Protein AF-A0A0P7YWG5-F1 (afdb_monomer_lite)

Secondary structure (DSSP, 8-state):
-HHHHHHHHHHTTGGG---TTGGGS-HHHHHHHHHHHHHHHHHHHHHHHHHHHHHH-HHHHHHTTT-HHHHHHHH---TTTPBPTTT-SBHHHHHTHHHHHHHHHHHHHHHHHHHHHHTPPPPP----

Foldseek 3Di:
DVLVVVLVCLLLVVVDPPVVPLVVDDPVVSLVVQLVVLVVLLVVLVVLVVVVCLQPVVVVCVVVVNPQVSSCVVNVHCQQPAADPPPRHRNVVVCVSSVVSSVSSNVSSVVSNVCSVVVHDRDPDPDD

Sequence (128 aa):
MTFLAASASIHDRSAVAVTLVPDMLGGGARRALRIAVDAIVLAFALLMAWFCWRWFRPDVLIATGFDTRAFQQETFNFVYAEPTNTLGIPKIWVWLVMPLFTLGLILHAVHNLIAGLRGEAPEPEQAT

Radius of gyration: 19.33 Å; chains: 1; bounding box: 43×21×53 Å

pLDDT: mean 84.19, std 16.79, range [36.19, 98.19]

Structure (mmCIF, N/CA/C/O backbone):
data_AF-A0A0P7YWG5-F1
#
_entry.id   AF-A0A0P7YWG5-F1
#
loop_
_atom_site.group_PDB
_atom_site.id
_atom_site.type_symbol
_atom_site.label_atom_id
_atom_site.label_alt_id
_atom_site.label_comp_id
_atom_site.label_asym_id
_atom_site.label_entity_id
_atom_site.label_seq_id
_atom_site.pdbx_PDB_ins_code
_atom_site.Cartn_x
_atom_site.Cartn_y
_atom_site.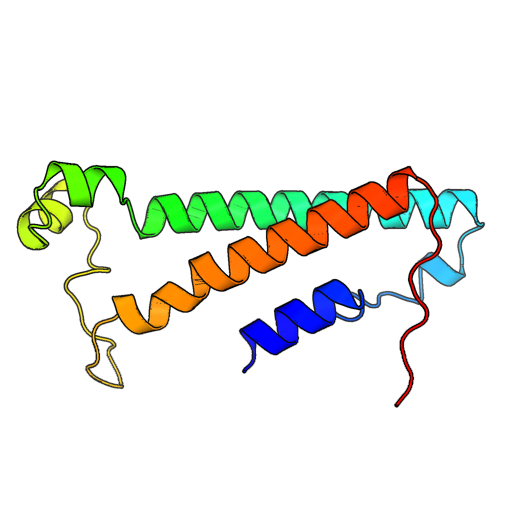Cartn_z
_atom_site.occupancy
_atom_site.B_iso_or_equiv
_atom_site.auth_seq_id
_atom_site.auth_comp_id
_atom_site.auth_asym_id
_atom_site.auth_atom_id
_atom_site.pdbx_PDB_model_num
ATOM 1 N N . MET A 1 1 ? 12.686 -5.984 8.216 1.00 40.78 1 MET A N 1
ATOM 2 C CA . MET A 1 1 ? 12.275 -6.045 9.636 1.00 40.78 1 MET A CA 1
ATOM 3 C C . MET A 1 1 ? 11.255 -4.973 10.002 1.00 40.78 1 MET A C 1
ATOM 5 O O . MET A 1 1 ? 10.251 -5.326 10.594 1.00 40.78 1 MET A O 1
ATOM 9 N N . THR A 1 2 ? 11.417 -3.714 9.584 1.00 58.00 2 THR A N 1
ATOM 10 C CA . THR A 1 2 ? 10.465 -2.621 9.876 1.00 58.00 2 THR A CA 1
ATOM 11 C C . THR A 1 2 ? 9.038 -2.848 9.370 1.00 58.00 2 THR A C 1
ATOM 13 O O . THR A 1 2 ? 8.109 -2.540 10.096 1.00 58.00 2 THR A O 1
ATOM 16 N N . PHE A 1 3 ? 8.829 -3.433 8.185 1.00 57.97 3 PHE A N 1
ATOM 17 C CA . PHE A 1 3 ? 7.471 -3.670 7.662 1.00 57.97 3 PHE A CA 1
ATOM 18 C C . PHE A 1 3 ? 6.727 -4.823 8.342 1.00 57.97 3 PHE A C 1
ATOM 20 O O . PHE A 1 3 ? 5.527 -4.727 8.559 1.00 57.97 3 PHE A O 1
ATOM 27 N N . LEU A 1 4 ? 7.430 -5.894 8.716 1.00 57.66 4 LEU A N 1
ATOM 28 C CA . LEU A 1 4 ? 6.836 -6.994 9.482 1.00 57.66 4 LEU A CA 1
ATOM 29 C C . LEU A 1 4 ? 6.570 -6.562 10.928 1.00 57.66 4 LEU A C 1
ATOM 31 O O . LEU A 1 4 ? 5.500 -6.838 11.451 1.00 57.66 4 LEU A O 1
ATOM 35 N N . ALA A 1 5 ? 7.492 -5.805 11.532 1.00 58.00 5 ALA A N 1
ATOM 36 C CA . ALA A 1 5 ? 7.292 -5.195 12.845 1.00 58.00 5 ALA A CA 1
ATOM 37 C C . ALA A 1 5 ? 6.153 -4.159 12.839 1.00 58.00 5 ALA A C 1
ATOM 39 O O . ALA A 1 5 ? 5.366 -4.123 13.773 1.00 58.00 5 ALA A O 1
ATOM 40 N N . ALA A 1 6 ? 6.015 -3.365 11.771 1.00 61.00 6 ALA A N 1
ATOM 41 C CA . ALA A 1 6 ? 4.878 -2.464 11.584 1.00 61.00 6 ALA A CA 1
ATOM 42 C C . ALA A 1 6 ? 3.565 -3.230 11.359 1.00 61.00 6 ALA A C 1
ATOM 44 O O . ALA A 1 6 ? 2.519 -2.813 11.837 1.00 61.00 6 ALA A O 1
ATOM 45 N N . SER A 1 7 ? 3.604 -4.364 10.654 1.00 58.47 7 SER A N 1
ATOM 46 C CA . SER A 1 7 ? 2.431 -5.231 10.499 1.00 58.47 7 SER A CA 1
ATOM 47 C C . SER A 1 7 ? 1.988 -5.810 11.846 1.00 58.47 7 SER A C 1
ATOM 49 O O . SER A 1 7 ? 0.798 -5.805 12.145 1.00 58.47 7 SER A O 1
ATOM 51 N N . ALA A 1 8 ? 2.939 -6.254 12.673 1.00 63.28 8 ALA A N 1
ATOM 52 C CA . ALA A 1 8 ? 2.670 -6.754 14.019 1.00 63.28 8 ALA A CA 1
ATOM 53 C C . ALA A 1 8 ? 2.148 -5.648 14.954 1.00 63.28 8 ALA A C 1
ATOM 55 O O . ALA A 1 8 ? 1.132 -5.832 15.610 1.00 63.28 8 ALA A O 1
ATOM 56 N N . SER A 1 9 ? 2.740 -4.451 14.942 1.00 61.28 9 SER A N 1
ATOM 57 C CA . SER A 1 9 ? 2.263 -3.350 15.794 1.00 61.28 9 SER A CA 1
ATOM 58 C C . SER A 1 9 ? 0.879 -2.818 15.402 1.00 61.28 9 SER A C 1
ATOM 60 O O . SER A 1 9 ? 0.178 -2.224 16.222 1.00 61.28 9 SER A O 1
ATOM 62 N N . ILE A 1 10 ? 0.450 -3.032 14.156 1.00 63.88 10 ILE A N 1
ATOM 63 C CA . ILE A 1 10 ? -0.925 -2.756 13.719 1.00 63.88 10 ILE A CA 1
ATOM 64 C C . ILE A 1 10 ? -1.886 -3.847 14.200 1.00 63.88 10 ILE A C 1
ATOM 66 O O . ILE A 1 10 ? -3.012 -3.525 14.588 1.00 63.88 10 ILE A O 1
ATOM 70 N N . HIS A 1 11 ? -1.453 -5.111 14.209 1.00 66.00 11 HIS A N 1
ATOM 71 C CA . HIS A 1 11 ? -2.220 -6.209 14.798 1.00 66.00 11 HIS A CA 1
ATOM 72 C C . HIS A 1 11 ? -2.495 -5.956 16.286 1.00 66.00 11 HIS A C 1
ATOM 74 O O . HIS A 1 11 ? -3.658 -5.956 16.687 1.00 66.00 11 HIS A O 1
ATOM 80 N N . ASP A 1 12 ? -1.462 -5.591 17.046 1.00 64.88 12 ASP A N 1
ATOM 81 C CA . ASP A 1 12 ? -1.561 -5.311 18.486 1.00 64.88 12 ASP A CA 1
ATOM 82 C C . ASP A 1 12 ? -2.168 -3.931 18.799 1.00 64.88 12 ASP A C 1
ATOM 84 O O . ASP A 1 12 ? -2.295 -3.538 19.957 1.00 64.88 12 ASP A O 1
ATOM 88 N N . ARG A 1 13 ? -2.530 -3.149 17.769 1.00 60.75 13 ARG A N 1
ATOM 89 C CA . ARG A 1 13 ? -3.009 -1.756 17.883 1.00 60.75 13 ARG A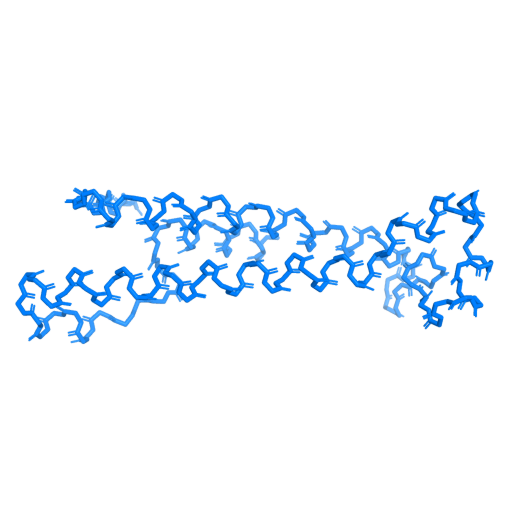 CA 1
ATOM 90 C C . ARG A 1 13 ? -2.048 -0.826 18.650 1.00 60.75 13 ARG A C 1
ATOM 92 O O . ARG A 1 13 ? -2.441 0.263 19.067 1.00 60.75 13 ARG A O 1
ATOM 99 N N . SER A 1 14 ? -0.782 -1.211 18.784 1.00 57.06 14 SER A N 1
ATOM 100 C CA . SER A 1 14 ? 0.270 -0.473 19.491 1.00 57.06 14 SER A CA 1
ATOM 101 C C . SER A 1 14 ? 0.958 0.581 18.613 1.00 57.06 14 SER A C 1
ATOM 103 O O . SER A 1 14 ? 1.616 1.486 19.124 1.00 57.06 14 SER A O 1
ATOM 105 N N . ALA A 1 15 ? 0.756 0.539 17.291 1.00 54.31 15 ALA A N 1
ATOM 106 C CA . ALA A 1 15 ? 1.316 1.515 16.350 1.00 54.31 15 ALA A CA 1
ATOM 107 C C . ALA A 1 15 ? 0.771 2.948 16.529 1.00 54.31 15 ALA A C 1
ATOM 109 O O . ALA A 1 15 ? 1.455 3.917 16.201 1.00 54.31 15 ALA A O 1
ATOM 110 N N . VAL A 1 16 ? -0.463 3.090 17.028 1.00 50.94 16 VAL A N 1
ATOM 111 C CA . VAL A 1 16 ? -1.150 4.378 17.239 1.00 50.94 16 VAL A CA 1
ATOM 112 C C . VAL A 1 16 ? -1.764 4.381 18.640 1.00 50.94 16 VAL A C 1
ATOM 114 O O . VAL A 1 16 ? -2.970 4.533 18.829 1.00 50.94 16 VAL A O 1
ATOM 117 N N . ALA A 1 17 ? -0.931 4.166 19.655 1.00 50.59 17 ALA A N 1
ATOM 118 C CA . ALA A 1 17 ? -1.353 4.220 21.049 1.00 50.59 17 ALA A CA 1
ATOM 119 C C . ALA A 1 17 ? -1.495 5.682 21.516 1.00 50.59 17 ALA A C 1
ATOM 121 O O . ALA A 1 17 ? -0.686 6.203 22.278 1.00 50.59 17 ALA A O 1
ATOM 122 N N . VAL A 1 18 ? -2.545 6.373 21.065 1.00 48.59 18 VAL A N 1
ATOM 123 C CA . VAL A 1 18 ? -3.021 7.592 21.740 1.00 48.59 18 VAL A CA 1
ATOM 124 C C . VAL A 1 18 ? -3.938 7.129 22.867 1.00 48.59 18 VAL A C 1
ATOM 126 O O . VAL A 1 18 ? -5.152 7.125 22.713 1.00 48.59 18 VAL A O 1
ATOM 129 N N . THR A 1 19 ? -3.373 6.655 23.978 1.00 58.47 19 THR A N 1
ATOM 130 C CA . THR A 1 19 ? -4.141 6.129 25.128 1.00 58.47 19 THR A CA 1
ATOM 131 C C . THR A 1 19 ? -4.790 7.234 25.966 1.00 58.47 19 THR A C 1
ATOM 133 O O . THR A 1 19 ? -5.855 7.030 26.539 1.00 58.47 19 THR A O 1
ATOM 136 N N . LEU A 1 20 ? -4.238 8.452 25.926 1.00 57.28 20 LEU A N 1
ATOM 137 C CA . LEU A 1 20 ? -4.736 9.604 26.687 1.00 57.28 20 LEU A CA 1
ATOM 138 C C . LEU A 1 20 ? -6.199 9.975 26.383 1.00 57.28 20 LEU A C 1
ATOM 140 O O . LEU A 1 20 ? -6.944 10.315 27.293 1.00 57.28 20 LEU A O 1
ATOM 144 N N . VAL A 1 21 ? -6.631 9.912 25.119 1.00 62.09 21 VAL A N 1
ATOM 145 C CA . VAL A 1 21 ? -7.993 10.320 24.716 1.00 62.09 21 VAL A CA 1
ATOM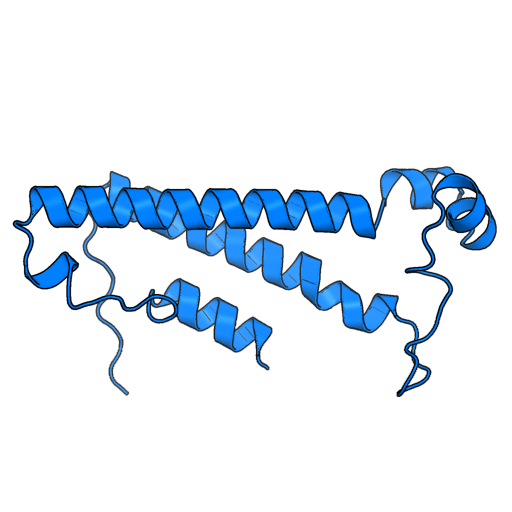 146 C C . VAL A 1 21 ? -9.049 9.232 25.003 1.00 62.09 21 VAL A C 1
ATOM 148 O O . VAL A 1 21 ? -10.090 9.555 25.575 1.00 62.09 21 VAL A O 1
ATOM 151 N N . PRO A 1 22 ? -8.828 7.943 24.670 1.00 61.25 22 PRO A N 1
ATOM 152 C CA . PRO A 1 22 ? -9.732 6.840 25.002 1.00 61.25 22 PRO A CA 1
ATOM 153 C C . PRO A 1 22 ? -9.992 6.657 26.496 1.00 61.25 22 PRO A C 1
ATOM 155 O O . PRO A 1 22 ? -11.081 6.211 26.860 1.00 61.25 22 PRO A O 1
ATOM 158 N N . ASP A 1 23 ? -9.012 6.970 27.344 1.00 66.88 23 ASP A N 1
ATOM 159 C CA . ASP A 1 23 ? -9.119 6.778 28.793 1.00 66.88 23 ASP A CA 1
ATOM 160 C C . ASP A 1 23 ? -9.978 7.859 29.472 1.00 66.88 23 ASP A C 1
ATOM 162 O O . ASP A 1 23 ? -10.501 7.637 30.562 1.00 66.88 23 ASP A O 1
ATOM 166 N N . MET A 1 24 ? -10.222 8.985 28.791 1.00 68.06 24 MET A N 1
ATOM 167 C CA . MET A 1 24 ? -11.140 10.042 29.237 1.00 68.06 24 MET A CA 1
ATOM 168 C C . MET A 1 24 ? -12.597 9.818 28.786 1.00 68.06 24 MET A C 1
ATOM 170 O O . MET A 1 24 ? -13.482 10.590 29.155 1.00 68.06 24 MET A O 1
ATOM 174 N N . LEU A 1 25 ? -12.868 8.791 27.971 1.00 72.69 25 LEU A N 1
ATOM 175 C CA . LEU A 1 25 ? -14.169 8.558 27.337 1.00 72.69 25 LEU A CA 1
ATOM 176 C C . LEU A 1 25 ? -14.939 7.399 27.991 1.00 72.69 25 LEU A C 1
ATOM 178 O O . LEU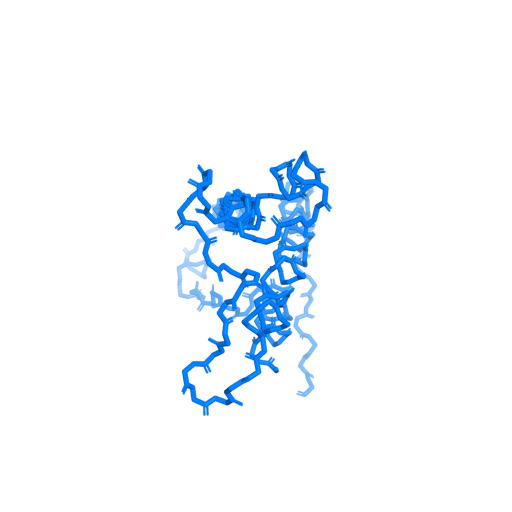 A 1 25 ? -14.392 6.333 28.264 1.00 72.69 25 LEU A O 1
ATOM 182 N N . GLY A 1 26 ? -16.257 7.567 28.152 1.00 78.56 26 GLY A N 1
ATOM 183 C CA . GLY A 1 26 ? -17.159 6.477 28.545 1.00 78.56 26 GLY A CA 1
ATOM 184 C C . GLY A 1 26 ? -17.198 5.336 27.513 1.00 78.56 26 GLY A C 1
ATOM 185 O O . GLY A 1 26 ? -16.850 5.520 26.344 1.00 78.56 26 GLY A O 1
ATOM 186 N N . GLY A 1 27 ? -17.664 4.148 27.919 1.00 74.56 27 GLY A N 1
ATOM 187 C CA . GLY A 1 27 ? -17.549 2.913 27.122 1.00 74.56 27 GLY A CA 1
ATOM 188 C C . GLY A 1 27 ? -18.109 2.990 25.691 1.00 74.56 27 GLY A C 1
ATOM 189 O O . GLY A 1 27 ? -17.496 2.463 24.761 1.00 74.56 27 GLY A O 1
ATOM 190 N N . GLY A 1 28 ? -19.227 3.698 25.490 1.00 80.00 28 GLY A N 1
ATOM 191 C CA . GLY A 1 28 ? -19.832 3.896 24.166 1.00 80.00 28 GLY A CA 1
ATOM 192 C C . GLY A 1 28 ? -19.003 4.798 23.243 1.00 80.00 28 GLY A C 1
ATOM 193 O O . GLY A 1 28 ? -18.721 4.423 22.105 1.00 80.00 28 GLY A O 1
ATOM 194 N N . ALA A 1 29 ? -18.547 5.951 23.741 1.00 82.38 29 ALA A N 1
ATOM 195 C CA . ALA A 1 29 ? -17.728 6.887 22.968 1.00 82.38 29 ALA A CA 1
ATOM 196 C C . ALA A 1 29 ? -16.343 6.301 22.651 1.00 82.38 29 ALA A C 1
ATOM 198 O O . ALA A 1 29 ? -15.854 6.433 21.529 1.00 82.38 29 ALA A O 1
ATOM 199 N N . ARG A 1 30 ? -15.753 5.556 23.597 1.00 81.69 30 ARG A N 1
ATOM 200 C CA . ARG A 1 30 ? -14.502 4.817 23.379 1.00 81.69 30 ARG A CA 1
ATOM 201 C C . ARG A 1 30 ? -14.645 3.777 22.263 1.00 81.69 30 ARG A C 1
ATOM 203 O O . ARG A 1 30 ? -13.736 3.618 21.452 1.00 81.69 30 ARG A O 1
ATOM 210 N N . ARG A 1 31 ? -15.788 3.081 22.185 1.00 82.88 31 ARG A N 1
ATOM 211 C CA . ARG A 1 31 ? -16.073 2.126 21.100 1.00 82.88 31 ARG A CA 1
ATOM 212 C C . ARG A 1 31 ? -16.216 2.820 19.747 1.00 82.88 31 ARG A C 1
ATOM 214 O O . ARG A 1 31 ? -15.609 2.356 18.787 1.00 82.88 31 ARG A O 1
ATOM 221 N N . ALA A 1 32 ? -16.967 3.917 19.679 1.00 87.12 32 ALA A N 1
ATOM 222 C CA . ALA A 1 32 ? -17.135 4.678 18.442 1.00 87.12 32 ALA A CA 1
ATOM 223 C C . ALA A 1 32 ? -15.793 5.213 17.914 1.00 87.12 32 ALA A C 1
ATOM 225 O O . ALA A 1 32 ? -15.498 5.059 16.730 1.00 87.12 32 ALA A O 1
ATOM 226 N N . LEU A 1 33 ? -14.950 5.755 18.801 1.00 86.94 33 LEU A N 1
ATOM 227 C CA . LEU A 1 33 ? -13.614 6.234 18.443 1.00 86.94 33 LEU A CA 1
ATOM 228 C C . LEU A 1 33 ? -12.733 5.110 17.878 1.00 86.94 33 LEU A C 1
ATOM 230 O O . LEU A 1 33 ? -12.086 5.306 16.855 1.00 86.94 33 LEU A O 1
ATOM 234 N N . ARG A 1 34 ? -12.741 3.921 18.497 1.00 84.94 34 ARG A N 1
ATOM 235 C CA . ARG A 1 34 ? -11.986 2.764 17.984 1.00 84.94 34 ARG A CA 1
ATOM 236 C C . ARG A 1 34 ? -12.435 2.350 16.586 1.00 84.94 34 ARG A C 1
ATOM 238 O O . ARG A 1 34 ? -11.591 2.187 15.717 1.00 84.94 34 ARG A O 1
ATOM 245 N N . ILE A 1 35 ? -13.745 2.239 16.359 1.00 90.25 35 ILE A N 1
ATOM 246 C CA . ILE A 1 35 ? -14.294 1.898 15.037 1.00 90.25 35 ILE A CA 1
ATOM 247 C C . ILE A 1 35 ? -13.872 2.944 13.997 1.00 90.25 35 ILE A C 1
ATOM 249 O O . ILE A 1 35 ? -13.505 2.582 12.883 1.00 90.25 35 ILE A O 1
ATOM 253 N N . ALA A 1 36 ? -13.886 4.232 14.357 1.00 91.38 36 ALA A N 1
ATOM 254 C CA . ALA A 1 36 ? -13.444 5.300 13.464 1.00 91.38 36 ALA A CA 1
ATOM 255 C C . ALA A 1 36 ? -11.955 5.173 13.102 1.00 91.38 36 ALA A C 1
ATOM 257 O O . ALA A 1 36 ? -11.604 5.294 11.930 1.00 91.38 36 ALA A O 1
ATOM 258 N N . VAL A 1 37 ? -11.088 4.879 14.077 1.00 89.94 37 VAL A N 1
ATOM 259 C CA . VAL A 1 37 ? -9.659 4.625 13.827 1.00 89.94 37 VAL A CA 1
ATOM 260 C C . VAL A 1 37 ? -9.473 3.403 12.925 1.00 89.94 37 VAL A C 1
ATOM 262 O O . VAL A 1 37 ? -8.786 3.510 11.912 1.00 89.94 37 VAL A O 1
ATOM 265 N N . ASP A 1 38 ? -10.130 2.281 13.229 1.00 91.38 38 ASP A N 1
ATOM 266 C CA . ASP A 1 38 ? -10.041 1.050 12.429 1.00 91.38 38 ASP A CA 1
ATOM 267 C C . ASP A 1 38 ? -10.509 1.294 10.977 1.00 91.38 38 ASP A C 1
ATOM 269 O O . ASP A 1 38 ? -9.883 0.827 10.023 1.00 91.38 38 ASP A O 1
ATOM 273 N N . ALA A 1 39 ? -11.557 2.104 10.785 1.00 94.00 39 ALA A N 1
ATOM 274 C CA . ALA A 1 39 ? -12.040 2.503 9.464 1.00 94.00 39 ALA A CA 1
ATOM 275 C C . ALA A 1 39 ? -11.040 3.396 8.706 1.00 94.00 39 ALA A C 1
ATOM 277 O O . ALA A 1 39 ? -10.841 3.207 7.505 1.00 94.00 39 ALA A O 1
ATOM 278 N N . ILE A 1 40 ? -10.385 4.343 9.387 1.00 95.44 40 ILE A N 1
ATOM 279 C CA . ILE A 1 40 ? -9.339 5.190 8.787 1.00 95.44 40 ILE A CA 1
ATOM 280 C C . ILE A 1 40 ? -8.139 4.338 8.363 1.00 95.44 40 ILE A C 1
ATOM 282 O O . ILE A 1 40 ? -7.622 4.514 7.258 1.00 95.44 40 ILE A O 1
ATOM 286 N N . VAL A 1 41 ? -7.719 3.389 9.204 1.00 93.25 41 VAL A N 1
ATOM 287 C CA . VAL A 1 41 ? -6.622 2.465 8.881 1.00 93.25 41 VAL A CA 1
ATOM 288 C C . VAL A 1 41 ? -6.984 1.605 7.669 1.00 93.25 41 VAL A C 1
ATOM 290 O O . VAL A 1 41 ? -6.161 1.462 6.765 1.00 93.25 41 VAL A O 1
ATOM 293 N N . LEU A 1 42 ? -8.218 1.096 7.587 1.00 95.75 42 LEU A N 1
ATOM 294 C CA . LEU A 1 42 ? -8.683 0.357 6.411 1.00 95.75 42 LEU A CA 1
ATOM 295 C C . LEU A 1 42 ? -8.693 1.231 5.149 1.00 95.75 42 LEU A C 1
ATOM 297 O O . LEU A 1 42 ? -8.225 0.794 4.099 1.00 95.75 42 LEU A O 1
ATOM 301 N N . ALA A 1 43 ? -9.176 2.471 5.239 1.00 97.25 43 ALA A N 1
ATOM 302 C CA . ALA A 1 43 ? -9.155 3.401 4.112 1.00 97.25 43 ALA A CA 1
ATOM 303 C C . ALA A 1 43 ? -7.721 3.661 3.621 1.00 97.25 43 ALA A C 1
ATOM 305 O O . ALA A 1 43 ? -7.453 3.604 2.419 1.00 97.25 43 ALA A O 1
ATOM 306 N N . PHE A 1 44 ? -6.780 3.870 4.544 1.00 95.88 44 PHE A N 1
ATOM 307 C CA . PHE A 1 44 ? -5.360 3.993 4.221 1.00 95.88 44 PHE A CA 1
ATOM 308 C C . PHE A 1 44 ? -4.805 2.724 3.554 1.00 95.88 44 PHE A C 1
ATOM 310 O O . PHE A 1 44 ? -4.087 2.816 2.557 1.00 95.88 44 PHE A O 1
ATOM 317 N N . ALA A 1 45 ? -5.182 1.541 4.042 1.00 95.94 45 ALA A N 1
ATOM 318 C CA . ALA A 1 45 ? -4.779 0.260 3.466 1.00 95.94 45 ALA A CA 1
ATOM 319 C C . ALA A 1 45 ? -5.246 0.101 2.008 1.00 95.94 45 ALA A C 1
ATOM 321 O O . ALA A 1 45 ? -4.472 -0.306 1.138 1.00 95.94 45 ALA A O 1
ATOM 322 N N . LEU A 1 46 ? -6.494 0.481 1.719 1.00 97.94 46 LEU A N 1
ATOM 323 C CA . LEU A 1 46 ? -7.055 0.452 0.366 1.00 97.94 46 LEU A CA 1
ATOM 324 C C . LEU A 1 46 ? -6.361 1.454 -0.568 1.00 97.94 46 LEU A C 1
ATOM 326 O O . LEU A 1 46 ? -6.066 1.120 -1.717 1.00 97.94 46 LEU A O 1
ATOM 330 N N . LEU A 1 47 ? -6.037 2.654 -0.076 1.00 98.19 47 LEU A N 1
ATOM 331 C CA . LEU A 1 47 ? -5.239 3.624 -0.832 1.00 98.19 47 LEU A CA 1
ATOM 332 C C . LEU A 1 47 ? -3.835 3.087 -1.137 1.00 98.19 47 LEU A C 1
ATOM 334 O O . LEU A 1 47 ? -3.342 3.258 -2.251 1.00 98.19 47 LEU A O 1
ATOM 338 N N . MET A 1 48 ? -3.206 2.390 -0.190 1.00 97.12 48 MET A N 1
ATOM 339 C CA . MET A 1 48 ? -1.908 1.756 -0.420 1.00 97.12 48 MET A CA 1
ATOM 340 C C . MET A 1 48 ? -1.986 0.665 -1.498 1.00 97.12 48 MET A C 1
ATOM 342 O O . MET A 1 48 ? -1.104 0.586 -2.354 1.00 97.12 48 MET A O 1
ATOM 346 N N . ALA A 1 49 ? -3.058 -0.133 -1.521 1.00 97.94 49 ALA A N 1
ATOM 347 C CA . ALA A 1 49 ? -3.280 -1.118 -2.582 1.00 97.94 49 ALA A CA 1
ATOM 348 C C . ALA A 1 49 ? -3.455 -0.452 -3.949 1.00 97.94 49 ALA A C 1
ATOM 350 O O . ALA A 1 49 ? -2.881 -0.913 -4.938 1.00 97.94 49 ALA A O 1
ATOM 351 N N . TRP A 1 50 ? -4.175 0.670 -3.998 1.00 98.12 50 TRP A N 1
ATOM 352 C CA . TRP A 1 50 ? -4.296 1.474 -5.210 1.00 98.12 50 TRP A CA 1
ATOM 353 C C . TRP A 1 50 ? -2.940 2.024 -5.684 1.00 98.12 50 TRP A C 1
ATOM 355 O O . TRP A 1 50 ? -2.624 1.937 -6.873 1.00 98.12 50 TRP A O 1
ATOM 365 N N . PHE A 1 51 ? -2.090 2.512 -4.775 1.00 97.31 51 PHE A N 1
ATOM 366 C CA . PHE A 1 51 ? -0.730 2.929 -5.126 1.00 97.31 51 PHE A CA 1
ATOM 367 C C . PHE A 1 51 ? 0.132 1.763 -5.608 1.00 97.31 51 PHE A C 1
ATOM 369 O O . PHE A 1 51 ? 0.807 1.905 -6.624 1.00 97.31 51 PHE A O 1
ATOM 376 N N . CYS A 1 52 ? 0.066 0.596 -4.960 1.00 97.31 52 CYS A N 1
ATOM 377 C CA . CYS A 1 52 ? 0.756 -0.606 -5.431 1.00 97.31 52 CYS A CA 1
ATOM 378 C C . CYS A 1 52 ? 0.307 -0.974 -6.851 1.00 97.31 52 CYS A C 1
ATOM 380 O O . CYS A 1 52 ? 1.145 -1.208 -7.720 1.00 97.31 52 CYS A O 1
ATOM 382 N N . TRP A 1 53 ? -0.995 -0.932 -7.140 1.00 97.12 53 TRP A N 1
ATOM 383 C CA . TRP A 1 53 ? -1.485 -1.121 -8.504 1.00 97.12 53 TRP A CA 1
ATOM 384 C C . TRP A 1 53 ? -0.888 -0.088 -9.469 1.00 97.12 53 TRP A C 1
ATOM 386 O O . TRP A 1 53 ? -0.379 -0.442 -10.533 1.00 97.12 53 TRP A O 1
ATOM 396 N N . ARG A 1 54 ? -0.884 1.197 -9.094 1.00 95.81 54 ARG A N 1
ATOM 397 C CA . ARG A 1 54 ? -0.382 2.281 -9.950 1.00 95.81 54 ARG A CA 1
ATOM 398 C C . ARG A 1 54 ? 1.133 2.244 -10.166 1.00 95.81 54 ARG A C 1
ATOM 400 O O . ARG A 1 54 ? 1.582 2.671 -11.235 1.00 95.81 54 ARG A O 1
ATOM 407 N N . TRP A 1 55 ? 1.895 1.768 -9.185 1.00 95.06 55 TRP A N 1
ATOM 408 C CA . TRP A 1 55 ? 3.350 1.630 -9.246 1.00 95.06 55 TRP A CA 1
ATOM 409 C C . TRP A 1 55 ? 3.788 0.397 -10.022 1.00 95.06 55 TRP A C 1
ATOM 411 O O . TRP A 1 55 ? 4.781 0.473 -10.733 1.00 95.06 55 TRP A O 1
ATOM 421 N N . PHE A 1 56 ? 3.074 -0.721 -9.918 1.00 96.38 56 PHE A N 1
ATOM 422 C CA . PHE A 1 56 ? 3.484 -1.957 -10.585 1.00 96.38 56 PHE A CA 1
ATOM 423 C C . PHE A 1 56 ? 2.815 -2.144 -11.949 1.00 96.38 56 PHE A C 1
ATOM 425 O O . PHE A 1 56 ? 3.413 -2.778 -12.812 1.00 96.38 56 PHE A O 1
ATOM 432 N N . ARG A 1 57 ? 1.614 -1.588 -12.170 1.00 96.88 57 ARG A N 1
ATOM 433 C CA . ARG A 1 57 ? 0.844 -1.691 -13.428 1.00 96.88 57 ARG A CA 1
ATOM 434 C C . ARG A 1 57 ? 0.922 -3.090 -14.067 1.00 96.88 57 ARG A C 1
ATOM 436 O O . ARG A 1 57 ? 1.379 -3.217 -15.207 1.00 96.88 57 ARG A O 1
ATOM 443 N N . PRO A 1 58 ? 0.528 -4.153 -13.337 1.00 96.19 58 PRO A N 1
ATOM 444 C CA . PRO A 1 58 ? 0.615 -5.519 -13.853 1.00 96.19 58 PRO A CA 1
ATOM 445 C C . PRO A 1 58 ? -0.220 -5.704 -15.128 1.00 96.19 58 PRO A C 1
ATOM 447 O O . PRO A 1 58 ? 0.147 -6.500 -15.984 1.00 96.19 58 PRO A O 1
ATOM 450 N N . ASP A 1 59 ? -1.294 -4.923 -15.282 1.00 97.44 59 ASP A N 1
ATOM 451 C CA . ASP A 1 59 ? -2.121 -4.841 -16.485 1.00 97.44 59 ASP A CA 1
ATOM 452 C C . ASP A 1 59 ? -1.298 -4.521 -17.741 1.00 97.44 59 ASP A C 1
ATOM 454 O O . ASP A 1 59 ? -1.372 -5.250 -18.729 1.00 97.44 59 ASP A O 1
ATOM 458 N N . VAL A 1 60 ? -0.465 -3.477 -17.683 1.00 97.25 60 VAL A N 1
ATOM 459 C CA . VAL A 1 60 ? 0.367 -3.067 -18.825 1.00 97.25 60 VAL A CA 1
ATOM 460 C C . VAL A 1 60 ? 1.531 -4.023 -19.013 1.00 97.25 60 VAL A C 1
ATOM 462 O O . VAL A 1 60 ? 1.824 -4.397 -20.139 1.00 97.25 60 VAL A O 1
ATOM 465 N N . LEU A 1 61 ? 2.171 -4.464 -17.925 1.00 97.00 61 LEU A N 1
ATOM 466 C CA . LEU A 1 61 ? 3.307 -5.384 -18.020 1.00 97.00 61 LEU A CA 1
ATOM 467 C C . LEU A 1 61 ? 2.928 -6.689 -18.738 1.00 97.00 61 LEU A C 1
ATOM 469 O O . LEU A 1 61 ? 3.703 -7.199 -19.545 1.00 97.00 61 LEU A O 1
ATOM 473 N N . ILE A 1 62 ? 1.736 -7.223 -18.458 1.00 97.62 62 ILE A N 1
ATOM 474 C CA . ILE A 1 62 ? 1.219 -8.417 -19.135 1.00 97.62 62 ILE A CA 1
ATOM 475 C C . ILE A 1 62 ? 0.852 -8.091 -20.588 1.0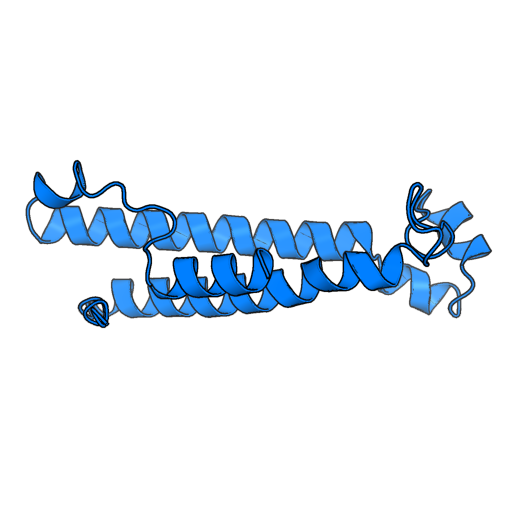0 97.62 62 ILE A C 1
ATOM 477 O O . ILE A 1 62 ? 1.190 -8.865 -21.484 1.00 97.62 62 ILE A O 1
ATOM 481 N N . ALA A 1 63 ? 0.207 -6.946 -20.842 1.00 97.19 63 ALA A N 1
ATOM 482 C CA . ALA A 1 63 ? -0.177 -6.524 -22.191 1.00 97.19 63 ALA A CA 1
ATOM 483 C C . ALA A 1 63 ? 1.030 -6.300 -23.120 1.00 97.19 63 ALA A C 1
ATOM 485 O O . ALA A 1 63 ? 0.954 -6.619 -24.305 1.00 97.19 63 ALA A O 1
ATOM 486 N N . THR A 1 64 ? 2.161 -5.824 -22.589 1.00 96.81 64 THR A N 1
ATOM 487 C CA . THR A 1 64 ? 3.419 -5.672 -23.337 1.00 96.81 64 THR A CA 1
ATOM 488 C C . THR A 1 64 ? 4.236 -6.965 -23.422 1.00 96.81 64 THR A C 1
ATOM 490 O O . THR A 1 64 ? 5.380 -6.940 -23.875 1.00 96.81 64 THR A O 1
ATOM 493 N N . GLY A 1 65 ? 3.696 -8.108 -22.980 1.00 96.31 65 GLY A N 1
ATOM 494 C CA . GLY A 1 65 ? 4.387 -9.398 -23.037 1.00 96.31 65 GLY A CA 1
ATOM 495 C C . GLY A 1 65 ? 5.633 -9.464 -22.150 1.00 96.31 65 GLY A C 1
ATOM 496 O O . GLY A 1 65 ? 6.592 -10.149 -22.496 1.00 96.31 65 GLY A O 1
ATOM 497 N N . PHE A 1 66 ? 5.630 -8.744 -21.023 1.00 95.81 66 PHE A N 1
ATOM 498 C CA . PHE A 1 66 ? 6.768 -8.579 -20.112 1.00 95.81 66 PHE A CA 1
ATOM 499 C C . PHE A 1 66 ? 7.984 -7.855 -20.723 1.00 95.81 66 PHE A C 1
ATOM 501 O O . PHE A 1 66 ? 9.067 -7.866 -20.132 1.00 95.81 66 PHE A O 1
ATOM 508 N N . ASP A 1 67 ? 7.821 -7.164 -21.858 1.00 96.75 67 ASP A N 1
ATOM 509 C CA . ASP A 1 67 ? 8.843 -6.254 -22.379 1.00 96.75 67 ASP A CA 1
ATOM 510 C C . ASP A 1 67 ? 8.901 -4.987 -21.513 1.00 96.75 67 ASP A C 1
ATOM 512 O O . ASP A 1 67 ? 8.016 -4.122 -21.543 1.00 96.75 67 ASP A O 1
ATOM 516 N N . THR A 1 68 ? 9.976 -4.873 -20.731 1.00 94.81 68 THR A N 1
ATOM 517 C CA . THR A 1 68 ? 10.188 -3.745 -19.823 1.00 94.81 68 THR A CA 1
ATOM 518 C C . THR A 1 68 ? 10.435 -2.439 -20.566 1.00 94.81 68 THR A C 1
ATOM 520 O O . THR A 1 68 ? 10.091 -1.384 -20.033 1.00 94.81 68 THR A O 1
ATOM 523 N N . ARG A 1 69 ? 11.004 -2.455 -21.779 1.00 95.81 69 ARG A N 1
ATOM 524 C CA . ARG A 1 69 ? 11.214 -1.239 -22.582 1.00 95.81 69 ARG A CA 1
ATOM 525 C C . ARG A 1 69 ? 9.886 -0.715 -23.101 1.00 95.81 69 ARG A C 1
ATOM 527 O O . ARG A 1 69 ? 9.613 0.469 -22.922 1.00 95.81 69 ARG A O 1
ATOM 534 N N . ALA A 1 70 ? 9.053 -1.585 -23.668 1.00 96.50 70 ALA A N 1
ATOM 535 C CA . ALA A 1 70 ? 7.708 -1.214 -24.105 1.00 96.50 70 ALA A CA 1
ATOM 536 C C . ALA A 1 70 ? 6.870 -0.669 -22.933 1.00 96.50 70 ALA A C 1
ATOM 538 O O . ALA A 1 70 ? 6.293 0.413 -23.036 1.00 96.50 70 ALA A O 1
ATOM 539 N N . PHE A 1 71 ? 6.918 -1.342 -21.776 1.00 97.00 71 PHE A N 1
ATOM 540 C CA . PHE A 1 71 ? 6.259 -0.887 -20.548 1.00 97.00 71 PHE A CA 1
ATOM 541 C C . PHE A 1 71 ? 6.683 0.532 -20.137 1.00 97.00 71 PHE A C 1
ATOM 543 O O . PHE A 1 71 ? 5.836 1.370 -19.822 1.00 97.00 71 PHE A O 1
ATOM 550 N N . GLN A 1 72 ? 7.989 0.823 -20.142 1.00 96.19 72 GLN A N 1
ATOM 551 C CA . GLN A 1 72 ? 8.517 2.145 -19.783 1.00 96.19 72 GLN A CA 1
ATOM 552 C C . GLN A 1 72 ? 8.050 3.237 -20.747 1.00 96.19 72 GLN A C 1
ATOM 554 O O . GLN A 1 72 ? 7.704 4.324 -20.293 1.00 96.19 72 GLN A O 1
ATOM 559 N N . GLN A 1 73 ? 8.032 2.959 -22.054 1.00 96.00 73 GLN A N 1
ATOM 560 C CA . GLN A 1 73 ? 7.579 3.925 -23.061 1.00 96.00 73 GLN A CA 1
ATOM 561 C C . GLN A 1 73 ? 6.091 4.257 -22.901 1.00 96.00 73 GLN A C 1
ATOM 563 O O . GLN A 1 73 ? 5.700 5.410 -23.049 1.00 96.00 73 GLN A O 1
ATOM 568 N N . GLU A 1 74 ? 5.268 3.265 -22.558 1.00 96.25 74 GLU A N 1
ATOM 569 C CA . GLU A 1 74 ? 3.825 3.461 -22.396 1.00 96.25 74 GLU A CA 1
ATOM 570 C C . GLU A 1 74 ? 3.463 4.147 -21.071 1.00 96.25 74 GLU A C 1
ATOM 572 O O . GLU A 1 74 ? 2.529 4.946 -21.000 1.00 96.25 74 GLU A O 1
ATOM 577 N N . THR A 1 75 ? 4.194 3.843 -19.996 1.00 95.62 75 THR A N 1
ATOM 578 C CA . THR A 1 75 ? 3.796 4.238 -18.634 1.00 95.62 75 THR A CA 1
ATOM 579 C C . THR A 1 75 ? 4.674 5.310 -17.995 1.00 95.62 75 THR A C 1
ATOM 581 O O . THR A 1 75 ? 4.305 5.812 -16.928 1.00 95.62 75 THR A O 1
ATOM 584 N N . PHE A 1 76 ? 5.824 5.635 -18.599 1.00 95.31 76 PHE A N 1
ATOM 585 C CA . PHE A 1 76 ? 6.909 6.425 -17.998 1.00 95.31 76 PHE A CA 1
ATOM 586 C C . PHE A 1 76 ? 7.365 5.885 -16.633 1.00 95.31 76 PHE A C 1
ATOM 588 O O . PHE A 1 76 ? 7.817 6.632 -15.764 1.00 95.31 76 PHE A O 1
ATOM 595 N N . ASN A 1 77 ? 7.215 4.576 -16.418 1.00 94.50 77 ASN A N 1
ATOM 596 C CA . ASN A 1 77 ? 7.530 3.918 -15.162 1.00 94.50 77 ASN A CA 1
ATOM 597 C C . ASN A 1 77 ? 8.707 2.955 -15.328 1.00 94.50 77 ASN A C 1
ATOM 599 O O . ASN A 1 77 ? 8.684 2.041 -16.147 1.00 94.50 77 ASN A O 1
ATOM 603 N N . PHE A 1 78 ? 9.717 3.145 -14.484 1.00 95.31 78 PHE A N 1
ATOM 604 C CA . PHE A 1 78 ? 11.011 2.473 -14.555 1.00 95.31 78 PHE A CA 1
ATOM 605 C C . PHE A 1 78 ? 11.196 1.387 -13.482 1.00 95.31 78 PHE A C 1
ATOM 607 O O . PHE A 1 78 ? 12.309 0.899 -13.276 1.00 95.31 78 PHE A O 1
ATOM 614 N N . VAL A 1 79 ? 10.125 0.990 -12.782 1.00 95.19 79 VAL A N 1
ATOM 615 C CA . VAL A 1 79 ? 10.189 0.049 -11.646 1.00 95.19 79 VAL A CA 1
ATOM 616 C C . VAL A 1 79 ? 10.835 -1.301 -11.994 1.00 95.19 79 VAL A C 1
ATOM 618 O O . VAL A 1 79 ? 11.540 -1.871 -11.162 1.00 95.19 79 VAL A O 1
ATOM 621 N N . TYR A 1 80 ? 10.651 -1.782 -13.227 1.00 95.81 80 TYR A N 1
ATOM 622 C CA . TYR A 1 80 ? 11.188 -3.064 -13.701 1.00 95.81 80 TYR A CA 1
ATOM 623 C C . TYR A 1 80 ? 12.558 -2.967 -14.381 1.00 95.81 80 TYR A C 1
ATOM 625 O O . TYR A 1 80 ? 13.172 -3.996 -14.646 1.00 95.81 80 TYR A O 1
ATOM 633 N N . ALA A 1 81 ? 13.024 -1.760 -14.701 1.00 93.94 81 ALA A N 1
ATOM 634 C CA . ALA A 1 81 ? 14.188 -1.559 -15.563 1.00 93.94 81 ALA A CA 1
ATOM 635 C C . ALA A 1 81 ? 15.394 -0.973 -14.837 1.00 93.94 81 ALA A C 1
ATOM 637 O O . ALA A 1 81 ? 16.532 -1.269 -15.195 1.00 93.94 81 ALA A O 1
ATOM 638 N N . GLU A 1 82 ? 15.157 -0.156 -13.813 1.00 93.94 82 GLU A N 1
ATOM 639 C CA . GLU A 1 82 ? 16.236 0.492 -13.081 1.00 93.94 82 GLU A CA 1
ATOM 640 C C . GLU A 1 82 ? 16.694 -0.325 -11.866 1.00 93.94 82 GLU A C 1
ATOM 642 O O . GLU A 1 82 ? 15.868 -0.847 -11.101 1.00 93.94 82 GLU A O 1
ATOM 647 N N . PRO A 1 83 ? 18.011 -0.380 -11.617 1.00 95.44 83 PRO A N 1
ATOM 648 C CA . PRO A 1 83 ? 18.526 -0.818 -10.335 1.00 95.44 83 PRO A CA 1
ATOM 649 C C . PRO A 1 83 ? 18.296 0.247 -9.250 1.00 95.44 83 PRO A C 1
ATOM 651 O O . PRO A 1 83 ? 17.948 1.399 -9.507 1.00 95.44 83 PRO A O 1
ATOM 654 N N . THR A 1 84 ? 18.505 -0.133 -7.996 1.00 94.12 84 THR A N 1
ATOM 655 C CA . THR A 1 84 ? 18.625 0.814 -6.880 1.00 94.12 84 THR A CA 1
ATOM 656 C C . THR A 1 84 ? 19.938 1.600 -6.971 1.00 94.12 84 THR A C 1
ATOM 658 O O . THR A 1 84 ? 20.972 1.021 -7.298 1.00 94.12 84 THR A O 1
ATOM 661 N N . ASN A 1 85 ? 19.921 2.886 -6.602 1.00 91.88 85 ASN A N 1
ATOM 662 C CA . ASN A 1 85 ? 21.092 3.771 -6.714 1.00 91.88 85 ASN A CA 1
ATOM 663 C C . ASN A 1 85 ? 22.289 3.343 -5.851 1.00 91.88 85 ASN A C 1
ATOM 665 O O . ASN A 1 85 ? 23.430 3.567 -6.232 1.00 91.88 85 ASN A O 1
ATOM 669 N N . THR A 1 86 ? 22.037 2.751 -4.681 1.00 92.38 86 THR A N 1
ATOM 670 C CA . THR A 1 86 ? 23.099 2.413 -3.720 1.00 92.38 86 THR A CA 1
ATOM 671 C C . THR A 1 86 ? 23.594 0.979 -3.876 1.00 92.38 86 THR A C 1
ATOM 673 O O . THR A 1 86 ? 24.796 0.747 -3.884 1.00 92.38 86 THR A O 1
ATOM 676 N N . LEU A 1 87 ? 22.678 0.010 -3.985 1.00 92.19 87 LEU A N 1
ATOM 677 C CA . LEU A 1 87 ? 23.019 -1.418 -3.970 1.00 92.19 87 LEU A CA 1
ATOM 678 C C . LEU A 1 87 ? 23.151 -2.026 -5.371 1.00 92.19 87 LEU A C 1
ATOM 680 O O . LEU A 1 87 ? 23.575 -3.170 -5.491 1.00 92.19 87 LEU A O 1
ATOM 684 N N . GLY A 1 88 ? 22.741 -1.317 -6.429 1.00 94.31 88 GLY A N 1
ATOM 685 C CA . GLY A 1 88 ? 22.805 -1.820 -7.806 1.00 94.31 88 GLY A CA 1
ATOM 686 C C . GLY A 1 88 ? 21.866 -2.997 -8.118 1.00 94.31 88 GLY A C 1
ATOM 687 O O . GLY A 1 88 ? 21.822 -3.454 -9.256 1.00 94.31 88 GLY A O 1
ATOM 688 N N . ILE A 1 89 ? 21.087 -3.486 -7.147 1.00 96.12 89 ILE A N 1
ATOM 689 C CA . ILE A 1 89 ? 20.126 -4.579 -7.352 1.00 96.12 89 ILE A CA 1
ATOM 690 C C . ILE A 1 89 ? 18.854 -4.084 -8.054 1.00 96.12 89 ILE A C 1
ATOM 692 O O . ILE A 1 89 ? 18.497 -2.915 -7.881 1.00 96.12 89 ILE A O 1
ATOM 696 N N . PRO A 1 90 ? 18.127 -4.937 -8.800 1.00 95.62 90 PRO A N 1
ATOM 697 C CA . PRO A 1 90 ? 16.874 -4.537 -9.438 1.00 95.62 90 PRO A CA 1
ATOM 698 C C . PRO A 1 90 ? 15.860 -3.994 -8.422 1.00 95.62 90 PRO A C 1
ATOM 700 O O . PRO A 1 90 ? 15.547 -4.658 -7.429 1.00 95.62 90 PRO A O 1
ATOM 703 N N . LYS A 1 91 ? 15.327 -2.792 -8.684 1.00 94.31 91 LYS A N 1
ATOM 704 C CA . LYS A 1 91 ? 14.403 -2.069 -7.788 1.00 94.31 91 LYS A CA 1
ATOM 705 C C . LYS A 1 91 ? 13.170 -2.897 -7.431 1.00 94.31 91 LYS A C 1
ATOM 707 O O . LYS A 1 91 ? 12.718 -2.860 -6.286 1.00 94.31 91 LYS A O 1
ATOM 712 N N . ILE A 1 92 ? 12.690 -3.689 -8.389 1.00 95.06 92 ILE A N 1
ATOM 713 C CA . ILE A 1 92 ? 11.521 -4.549 -8.235 1.00 95.06 92 ILE A CA 1
ATOM 714 C C . ILE A 1 92 ? 11.613 -5.465 -7.011 1.00 95.06 92 ILE A C 1
ATOM 716 O O . ILE A 1 92 ? 10.658 -5.542 -6.245 1.00 95.06 92 ILE A O 1
ATOM 720 N N . TRP A 1 93 ? 12.770 -6.084 -6.758 1.00 94.56 93 TRP A N 1
ATOM 721 C CA . TRP A 1 93 ? 12.930 -7.031 -5.651 1.00 94.56 93 TRP A CA 1
ATOM 722 C C . TRP A 1 93 ? 12.733 -6.378 -4.290 1.00 94.56 93 TRP A C 1
ATOM 724 O O . TRP A 1 93 ? 12.094 -6.949 -3.411 1.00 94.56 93 TRP A O 1
ATOM 734 N N . VAL A 1 94 ? 13.244 -5.159 -4.133 1.00 93.50 94 VAL A N 1
ATOM 735 C CA . VAL A 1 94 ? 13.065 -4.385 -2.903 1.00 93.50 94 VAL A CA 1
ATOM 736 C C . VAL A 1 94 ? 11.617 -3.922 -2.784 1.00 93.50 94 VAL A C 1
ATOM 738 O O . VAL A 1 94 ? 11.020 -4.013 -1.715 1.00 93.50 94 VAL A O 1
ATOM 741 N N . TRP A 1 95 ? 11.034 -3.455 -3.887 1.00 93.81 95 TRP A N 1
ATOM 742 C CA . TRP A 1 95 ? 9.691 -2.883 -3.899 1.00 93.81 95 TRP A CA 1
ATOM 743 C C . TRP A 1 95 ? 8.582 -3.913 -3.677 1.00 93.81 95 TRP A C 1
ATOM 745 O O . TRP A 1 95 ? 7.524 -3.533 -3.181 1.00 93.81 95 TRP A O 1
ATOM 755 N N . LEU A 1 96 ? 8.812 -5.204 -3.951 1.00 94.94 96 LEU A N 1
ATOM 756 C CA . LEU A 1 96 ? 7.851 -6.284 -3.670 1.00 94.94 96 LEU A CA 1
ATOM 757 C C . LEU A 1 96 ? 7.443 -6.386 -2.189 1.00 94.94 96 LEU A C 1
ATOM 759 O O . LEU A 1 96 ? 6.397 -6.959 -1.884 1.00 94.94 96 LEU A O 1
ATOM 763 N N . VAL A 1 97 ? 8.199 -5.780 -1.266 1.00 94.94 97 VAL A N 1
ATOM 764 C CA . VAL A 1 97 ? 7.773 -5.656 0.136 1.00 94.94 97 VAL A CA 1
ATOM 765 C C . VAL A 1 97 ? 6.472 -4.860 0.284 1.00 94.94 97 VAL A C 1
ATOM 767 O O . VAL A 1 97 ? 5.679 -5.160 1.172 1.00 94.94 97 VAL A O 1
ATOM 770 N N . MET A 1 98 ? 6.220 -3.879 -0.591 1.00 95.12 98 MET A N 1
ATOM 771 C CA . MET A 1 98 ? 5.051 -2.999 -0.520 1.00 95.12 98 MET A CA 1
ATOM 772 C C . MET A 1 98 ? 3.726 -3.739 -0.728 1.00 95.12 98 MET A C 1
ATOM 774 O O . MET A 1 98 ? 2.870 -3.636 0.154 1.00 95.12 98 MET A O 1
ATOM 778 N N . PRO A 1 99 ? 3.515 -4.506 -1.818 1.00 95.25 99 PRO A N 1
ATOM 779 C CA . PRO A 1 99 ? 2.285 -5.276 -1.970 1.00 95.25 99 PRO A CA 1
ATOM 780 C C . PRO A 1 99 ? 2.123 -6.314 -0.854 1.00 95.25 99 PRO A C 1
ATOM 782 O O . 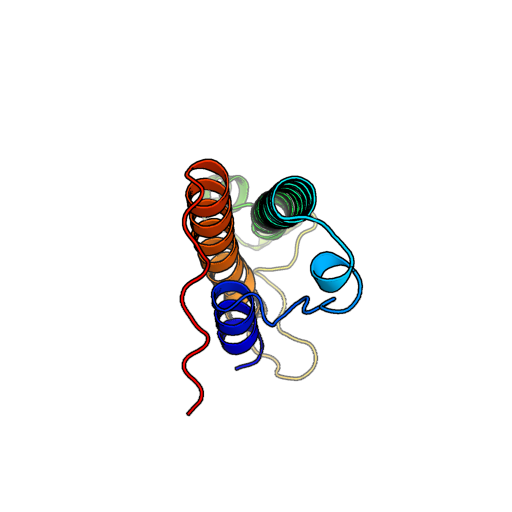PRO A 1 99 ? 1.023 -6.453 -0.328 1.00 95.25 99 PRO A O 1
ATOM 785 N N . LEU A 1 100 ? 3.204 -6.973 -0.417 1.00 94.50 100 LEU A N 1
ATOM 786 C CA . LEU A 1 100 ? 3.135 -7.939 0.684 1.00 94.50 100 LEU A CA 1
ATOM 787 C C . LEU A 1 100 ? 2.672 -7.288 1.998 1.00 94.50 100 LEU A C 1
ATOM 789 O O . LEU A 1 100 ? 1.740 -7.773 2.637 1.00 94.50 100 LEU A O 1
ATOM 793 N N . PHE A 1 101 ? 3.287 -6.165 2.376 1.00 93.56 101 PHE A N 1
ATOM 794 C CA . PHE A 1 101 ? 2.888 -5.380 3.544 1.00 93.56 101 PHE A CA 1
ATOM 795 C C . PHE A 1 101 ? 1.436 -4.907 3.437 1.00 93.56 101 PHE A C 1
ATOM 797 O O . PHE A 1 101 ? 0.678 -5.002 4.398 1.00 93.56 101 PHE A O 1
ATOM 804 N N . THR A 1 102 ? 1.033 -4.437 2.258 1.00 95.44 102 THR A N 1
ATOM 805 C CA . THR A 1 102 ? -0.319 -3.922 2.017 1.00 95.44 102 THR A CA 1
ATOM 806 C C . THR A 1 102 ? -1.385 -4.996 2.214 1.00 95.44 102 THR A C 1
ATOM 808 O O . THR A 1 102 ? -2.433 -4.713 2.789 1.00 95.44 102 THR A O 1
ATOM 811 N N . LEU A 1 103 ? -1.120 -6.235 1.791 1.00 95.69 103 LEU A N 1
ATOM 812 C CA . LEU A 1 103 ? -2.034 -7.356 2.025 1.00 95.69 103 LEU A CA 1
ATOM 813 C C . LEU A 1 103 ? -2.208 -7.641 3.523 1.00 95.69 103 LEU A C 1
ATOM 815 O O . LEU A 1 103 ? -3.341 -7.787 3.982 1.00 95.69 103 LEU A O 1
ATOM 819 N N . GLY A 1 104 ? -1.111 -7.658 4.287 1.00 92.44 104 GLY A N 1
ATOM 820 C CA . GLY A 1 104 ? -1.165 -7.804 5.746 1.00 92.44 104 GLY A CA 1
ATOM 821 C C . GLY A 1 104 ? -1.931 -6.657 6.408 1.00 92.44 104 GLY A C 1
ATOM 822 O O . GLY A 1 104 ? -2.824 -6.885 7.222 1.00 92.44 104 GLY A O 1
ATOM 823 N N . LEU A 1 105 ? -1.654 -5.422 5.989 1.00 91.88 105 LEU A N 1
ATOM 824 C CA . LEU A 1 105 ? -2.331 -4.226 6.479 1.00 91.88 105 LEU A CA 1
ATOM 825 C C . LEU A 1 105 ? -3.849 -4.286 6.252 1.00 91.88 105 LEU A C 1
ATOM 827 O O . LEU A 1 105 ? -4.610 -4.011 7.177 1.00 91.88 105 LEU A O 1
ATOM 831 N N . ILE A 1 106 ? -4.297 -4.678 5.054 1.00 95.94 106 ILE A N 1
ATOM 832 C CA . ILE A 1 106 ? -5.726 -4.850 4.751 1.00 95.94 106 ILE A CA 1
ATOM 833 C C . ILE A 1 106 ? -6.331 -5.938 5.640 1.00 95.94 106 ILE A C 1
ATOM 835 O O . ILE A 1 106 ? -7.384 -5.712 6.234 1.00 95.94 106 ILE A O 1
ATOM 839 N N . LEU A 1 107 ? -5.672 -7.094 5.758 1.00 95.75 107 LEU A N 1
ATOM 840 C CA . LEU A 1 107 ? -6.169 -8.217 6.553 1.00 95.75 107 LEU A CA 1
ATOM 841 C C . LEU A 1 107 ? -6.412 -7.809 8.013 1.00 95.75 107 LEU A C 1
ATOM 843 O O . LEU A 1 107 ? -7.508 -8.016 8.540 1.00 95.75 107 LEU A O 1
ATOM 847 N N . HIS A 1 108 ? -5.418 -7.185 8.648 1.00 90.88 108 HIS A N 1
ATOM 848 C CA . HIS A 1 108 ? -5.526 -6.747 10.039 1.00 90.88 108 HIS A CA 1
ATOM 849 C C . HIS A 1 108 ? -6.532 -5.603 10.212 1.00 90.88 108 HIS A C 1
ATOM 851 O O . HIS A 1 108 ? -7.313 -5.622 11.163 1.00 90.88 108 HIS A O 1
ATOM 857 N N . ALA A 1 109 ? -6.578 -4.641 9.285 1.00 92.69 109 ALA A N 1
ATOM 858 C CA . ALA A 1 109 ? -7.537 -3.539 9.344 1.00 92.69 109 ALA A CA 1
ATOM 859 C C . ALA A 1 109 ? -8.992 -4.027 9.226 1.00 92.69 109 ALA A C 1
ATOM 861 O O . ALA A 1 109 ? -9.856 -3.587 9.985 1.00 92.69 109 ALA A O 1
ATOM 862 N N . VAL A 1 110 ? -9.261 -4.976 8.322 1.00 95.50 110 VAL A N 1
ATOM 863 C CA . VAL A 1 110 ? -10.585 -5.602 8.181 1.00 95.50 110 VAL A CA 1
ATOM 864 C C . VAL A 1 110 ? -10.955 -6.375 9.444 1.00 95.50 110 VAL A C 1
ATOM 866 O O . VAL A 1 110 ? -12.061 -6.201 9.956 1.00 95.50 110 VAL A O 1
ATOM 869 N N . HIS A 1 111 ? -10.040 -7.196 9.968 1.00 94.50 111 HIS A N 1
ATOM 870 C CA . HIS A 1 111 ? -10.277 -7.951 11.198 1.00 94.50 111 HIS A CA 1
ATOM 871 C C . HIS A 1 111 ? -10.621 -7.022 12.373 1.00 94.50 111 HIS A C 1
ATOM 873 O O . HIS A 1 111 ? -11.650 -7.206 13.024 1.00 94.50 111 HIS A O 1
ATOM 879 N N . ASN A 1 112 ? -9.821 -5.971 12.580 1.00 90.25 112 ASN A N 1
ATOM 880 C CA . ASN A 1 112 ? -10.020 -5.004 13.656 1.00 90.25 112 ASN A CA 1
ATOM 881 C C . ASN A 1 112 ? -11.359 -4.269 13.552 1.00 90.25 112 ASN A C 1
ATOM 883 O O . ASN A 1 112 ? -12.056 -4.124 14.562 1.00 90.25 112 ASN A O 1
ATOM 887 N N . LEU A 1 113 ? -11.744 -3.867 12.338 1.00 92.50 113 LEU A N 1
ATOM 888 C CA . LEU A 1 113 ? -13.018 -3.203 12.095 1.00 92.50 113 LEU A CA 1
ATOM 889 C C . LEU A 1 113 ? -14.205 -4.140 12.367 1.00 92.50 113 LEU A C 1
ATOM 891 O O . LEU A 1 113 ? -15.158 -3.737 13.034 1.00 92.50 113 LEU A O 1
ATOM 895 N N . ILE A 1 114 ? -14.148 -5.397 11.909 1.00 95.25 114 ILE A N 1
ATOM 896 C CA . ILE A 1 114 ? -15.202 -6.394 12.164 1.00 95.25 114 ILE A CA 1
ATOM 897 C C . ILE A 1 114 ? -15.338 -6.670 13.667 1.00 95.25 114 ILE A C 1
ATOM 899 O O . ILE A 1 114 ? -16.457 -6.641 14.185 1.00 95.25 114 ILE A O 1
ATOM 903 N N . ALA A 1 115 ? -14.226 -6.879 14.374 1.00 90.12 115 ALA A N 1
ATOM 904 C CA . ALA A 1 115 ? -14.216 -7.094 15.822 1.00 90.12 115 ALA A CA 1
ATOM 905 C C . ALA A 1 115 ? -14.826 -5.893 16.575 1.00 90.12 115 ALA A C 1
ATOM 907 O O . ALA A 1 115 ? -15.712 -6.052 17.422 1.00 90.12 115 ALA A O 1
ATOM 908 N N . GLY A 1 116 ? -14.446 -4.665 16.197 1.00 89.38 116 GLY A N 1
ATOM 909 C CA . GLY A 1 116 ? -14.996 -3.434 16.774 1.00 89.38 116 GLY A CA 1
ATOM 910 C C . GLY A 1 116 ? -16.503 -3.267 16.536 1.00 89.38 116 GLY A C 1
ATOM 911 O O . GLY A 1 116 ? -17.248 -2.881 17.450 1.00 89.38 116 GLY A O 1
ATOM 912 N N . LEU A 1 117 ? -16.979 -3.614 15.335 1.00 91.62 117 LEU A N 1
ATOM 913 C CA . LEU A 1 117 ? -18.404 -3.613 14.988 1.00 91.62 117 LEU A CA 1
ATOM 914 C C . LEU A 1 117 ? -19.185 -4.670 15.780 1.00 91.62 117 LEU A C 1
ATOM 916 O O . LEU A 1 117 ? -20.279 -4.371 16.260 1.00 91.62 117 LEU A O 1
ATOM 920 N N . ARG A 1 118 ? -18.606 -5.853 16.011 1.00 92.25 118 ARG A N 1
ATOM 921 C CA . ARG A 1 118 ? -19.186 -6.907 16.864 1.00 92.25 118 ARG A CA 1
ATOM 922 C C . ARG A 1 118 ? -19.162 -6.569 18.354 1.00 92.25 118 ARG A C 1
ATOM 924 O O . ARG A 1 118 ? -19.982 -7.078 19.110 1.00 92.25 118 ARG A O 1
ATOM 931 N N . GLY A 1 119 ? -18.299 -5.642 18.764 1.00 85.50 119 GLY A N 1
ATOM 932 C CA . GLY A 1 119 ? -18.141 -5.253 20.165 1.00 85.50 119 GLY A CA 1
ATOM 933 C C . GLY A 1 119 ? -17.241 -6.201 20.946 1.00 85.50 119 GLY A C 1
ATOM 934 O O . GLY A 1 119 ? -17.317 -6.224 22.172 1.00 85.50 119 GLY A O 1
ATOM 935 N N . GLU A 1 120 ? -16.406 -6.960 20.240 1.00 83.12 120 GLU A N 1
ATOM 936 C CA . GLU A 1 120 ? -15.362 -7.779 20.838 1.00 83.12 120 GLU A CA 1
ATOM 937 C C . GLU A 1 120 ? -14.362 -6.851 21.549 1.00 83.12 120 GLU A C 1
ATOM 939 O O . GLU A 1 120 ? -14.004 -5.776 21.049 1.00 83.12 120 GLU A O 1
ATOM 944 N N . ALA A 1 121 ? -13.968 -7.224 22.767 1.00 68.88 121 ALA A N 1
ATOM 945 C CA . ALA A 1 121 ? -12.884 -6.539 23.451 1.00 68.88 121 ALA A CA 1
ATOM 946 C C . ALA A 1 121 ? -11.573 -6.851 22.707 1.00 68.88 121 ALA A C 1
ATOM 948 O O . ALA A 1 121 ? -11.421 -7.976 22.232 1.00 68.88 121 ALA A O 1
ATOM 949 N N . PRO A 1 122 ? -10.644 -5.887 22.580 1.00 65.12 122 PRO A N 1
ATOM 950 C CA . PRO A 1 122 ? -9.328 -6.184 22.022 1.00 65.12 122 PRO A CA 1
ATOM 951 C C . PRO A 1 122 ? -8.680 -7.314 22.829 1.00 65.12 122 PRO A C 1
ATOM 953 O O . PRO A 1 122 ? -8.823 -7.342 24.056 1.00 65.12 122 PRO A O 1
ATOM 956 N N . GLU A 1 123 ? -8.001 -8.242 22.149 1.00 62.75 123 GLU A N 1
ATOM 957 C CA . GLU A 1 123 ? -7.203 -9.246 22.848 1.00 62.75 123 GLU A CA 1
ATOM 958 C C . GLU A 1 123 ? -6.196 -8.532 23.760 1.00 62.75 123 GLU A C 1
ATOM 960 O O . GLU A 1 123 ? -5.619 -7.514 23.358 1.00 62.75 123 GLU A O 1
ATOM 965 N N . PRO A 1 124 ? -6.035 -8.992 25.012 1.00 53.66 124 PRO A N 1
ATOM 966 C CA . PRO A 1 124 ? -5.073 -8.394 25.918 1.00 53.66 124 PRO A CA 1
ATOM 967 C C . PRO A 1 124 ? -3.680 -8.512 25.301 1.00 53.66 124 PRO A C 1
ATOM 969 O O . PRO A 1 124 ? -3.270 -9.600 24.897 1.00 53.66 124 PRO A O 1
ATOM 972 N N . GLU A 1 125 ? -2.974 -7.382 25.246 1.00 50.72 125 GLU A N 1
ATOM 973 C CA . GLU A 1 125 ? -1.557 -7.309 24.901 1.00 50.72 125 GLU A CA 1
ATOM 974 C C . GLU A 1 125 ? -0.822 -8.370 25.729 1.00 50.72 125 GLU A C 1
ATOM 976 O O . GLU A 1 125 ? -0.834 -8.319 26.964 1.00 50.72 125 GLU A O 1
ATOM 981 N N . GLN A 1 126 ? -0.268 -9.391 25.069 1.00 45.06 126 GLN A N 1
ATOM 982 C CA . GLN A 1 126 ? 0.534 -10.397 25.755 1.00 45.06 126 GLN A CA 1
ATOM 983 C C . GLN A 1 126 ? 1.814 -9.707 26.222 1.00 45.06 126 GLN A C 1
ATOM 985 O O . GLN A 1 126 ? 2.784 -9.596 25.482 1.00 45.06 126 GLN A O 1
ATOM 990 N N . ALA A 1 127 ? 1.779 -9.196 27.451 1.00 36.41 127 ALA A N 1
ATOM 991 C CA . ALA A 1 127 ? 2.942 -8.686 28.150 1.00 36.41 127 ALA A CA 1
ATOM 992 C C . ALA A 1 127 ? 3.919 -9.851 28.372 1.00 36.41 127 ALA A C 1
ATOM 994 O O . ALA A 1 127 ? 3.754 -10.643 29.302 1.00 36.41 127 ALA A O 1
ATOM 995 N N . THR A 1 128 ? 4.900 -9.970 27.482 1.00 36.19 128 THR A N 1
ATOM 996 C CA . THR A 1 128 ? 6.118 -10.771 27.671 1.00 36.19 128 THR A CA 1
ATOM 997 C C . THR A 1 128 ? 7.301 -9.859 27.910 1.00 36.19 128 THR A C 1
ATOM 999 O O . THR A 1 128 ? 7.459 -8.917 27.100 1.00 36.19 128 THR A O 1
#